Protein AF-A0A1L8ZCJ0-F1 (afdb_monomer_lite)

Radius of gyration: 17.54 Å; chains: 1; bounding box: 54×36×43 Å

Organism: Borrelia bissettiae (NCBI:txid64897)

pLDDT: mean 88.4, std 8.89, range [47.97, 98.12]

Secondary structure (DSSP, 8-state):
--SSSHHHHHHHHT--S---EEEEEEEETTEEEEE-----TT-EEEEE-GGG-EEEEEEEEEETTEEEEEESS--TT--TT-EEEE-SS--EEE-SGGGTT--B-TTS-B-SSS---SS--EEE---PPPPTT-

Structure (mmCIF, N/CA/C/O backbone):
data_AF-A0A1L8ZCJ0-F1
#
_entry.id   AF-A0A1L8ZCJ0-F1
#
loop_
_atom_site.group_PDB
_atom_site.id
_atom_site.type_symbol
_atom_site.label_atom_id
_atom_site.label_alt_id
_atom_site.label_comp_id
_atom_site.label_asym_id
_atom_site.label_entity_id
_atom_site.label_seq_id
_atom_site.pdbx_PDB_ins_code
_atom_site.Cartn_x
_atom_site.Cartn_y
_atom_site.Cartn_z
_atom_site.occupancy
_atom_site.B_iso_or_equiv
_atom_sit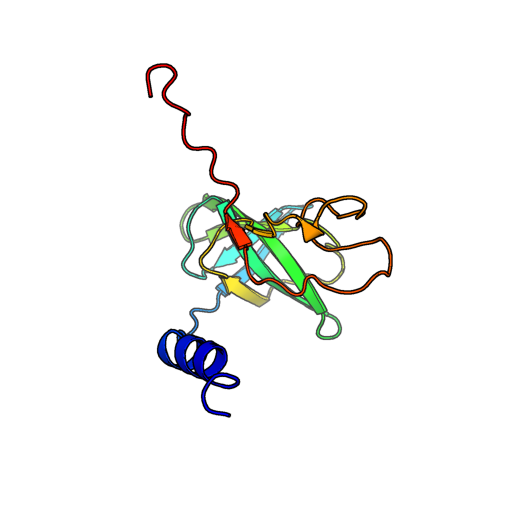e.auth_seq_id
_atom_site.auth_comp_id
_atom_site.auth_asym_id
_atom_site.auth_atom_id
_atom_site.pdbx_PDB_model_num
ATOM 1 N N . MET A 1 1 ? 37.384 5.053 -2.310 1.00 47.97 1 MET A N 1
ATOM 2 C CA . MET A 1 1 ? 36.704 4.330 -1.208 1.00 47.97 1 MET A CA 1
ATOM 3 C C . MET A 1 1 ? 35.590 5.165 -0.551 1.00 47.97 1 MET A C 1
ATOM 5 O O . MET A 1 1 ? 34.875 4.630 0.278 1.00 47.97 1 MET A O 1
ATOM 9 N N . SER A 1 2 ? 35.387 6.433 -0.946 1.00 55.84 2 SER A N 1
ATOM 10 C CA . SER A 1 2 ? 34.409 7.368 -0.358 1.00 55.84 2 SER A CA 1
ATOM 11 C C . SER A 1 2 ? 32.955 7.237 -0.855 1.00 55.84 2 SER A C 1
ATOM 13 O O . SER A 1 2 ? 32.060 7.699 -0.166 1.00 55.84 2 SER A O 1
ATOM 15 N N . ASN A 1 3 ? 32.687 6.573 -1.988 1.00 61.97 3 ASN A N 1
ATOM 16 C CA . ASN A 1 3 ? 31.367 6.627 -2.651 1.00 61.97 3 ASN A CA 1
ATOM 17 C C . ASN A 1 3 ? 30.353 5.533 -2.274 1.00 61.97 3 ASN A C 1
ATOM 19 O O . ASN A 1 3 ? 29.225 5.585 -2.753 1.00 61.97 3 ASN A O 1
ATOM 23 N N . PHE A 1 4 ? 30.706 4.517 -1.478 1.00 71.88 4 PHE A N 1
ATOM 24 C CA . PHE A 1 4 ? 29.767 3.407 -1.241 1.00 71.88 4 PHE A CA 1
ATOM 25 C C . PHE A 1 4 ? 28.579 3.817 -0.354 1.00 71.88 4 PHE A C 1
ATOM 27 O O . PHE A 1 4 ? 27.446 3.421 -0.614 1.00 71.88 4 PHE A O 1
ATOM 34 N N . PHE A 1 5 ? 28.829 4.627 0.678 1.00 81.38 5 PHE A N 1
ATOM 35 C CA . PHE A 1 5 ? 27.817 4.970 1.681 1.00 81.38 5 PHE A CA 1
ATOM 36 C C . PHE A 1 5 ? 27.021 6.241 1.374 1.00 81.38 5 PHE A C 1
ATOM 38 O O . PHE A 1 5 ? 26.002 6.460 2.019 1.00 81.38 5 PHE A O 1
ATOM 45 N N . GLU A 1 6 ? 27.423 7.059 0.394 1.00 81.62 6 GLU A N 1
ATOM 46 C CA . GLU A 1 6 ? 26.754 8.345 0.128 1.00 81.62 6 GLU A CA 1
ATOM 47 C C . GLU A 1 6 ? 25.260 8.187 -0.178 1.00 81.62 6 GLU A C 1
ATOM 49 O O . GLU A 1 6 ? 24.439 8.936 0.347 1.00 81.62 6 GLU A O 1
ATOM 54 N N . ASN A 1 7 ? 24.889 7.172 -0.963 1.00 70.00 7 ASN A N 1
ATOM 55 C CA . ASN A 1 7 ? 23.485 6.903 -1.280 1.00 70.00 7 ASN A CA 1
ATOM 56 C C . ASN A 1 7 ? 22.674 6.472 -0.049 1.00 70.00 7 ASN A C 1
ATOM 58 O O . ASN A 1 7 ? 21.491 6.789 0.036 1.00 70.00 7 ASN A O 1
ATOM 62 N N . TYR A 1 8 ? 23.295 5.764 0.898 1.00 80.75 8 TYR A N 1
ATOM 63 C CA . TYR A 1 8 ? 22.635 5.335 2.132 1.00 80.75 8 TYR A CA 1
ATOM 64 C C . TYR A 1 8 ? 22.491 6.495 3.119 1.00 80.75 8 TYR A C 1
ATOM 66 O O . TYR A 1 8 ? 21.440 6.634 3.730 1.00 80.75 8 TYR A O 1
ATOM 74 N N . LEU A 1 9 ? 23.514 7.348 3.244 1.00 85.12 9 LEU A N 1
ATOM 75 C CA . LEU A 1 9 ? 23.468 8.525 4.116 1.00 85.12 9 LEU A CA 1
ATOM 76 C C . LEU A 1 9 ? 22.375 9.504 3.676 1.00 85.12 9 LEU A C 1
ATOM 78 O O . LEU A 1 9 ? 21.589 9.927 4.513 1.00 85.12 9 LEU A O 1
ATOM 82 N N . ARG A 1 10 ? 22.238 9.756 2.365 1.00 80.88 10 ARG A N 1
ATOM 83 C CA . ARG A 1 10 ? 21.131 10.573 1.836 1.00 80.88 10 ARG A CA 1
ATOM 84 C C . ARG A 1 10 ? 19.756 9.999 2.183 1.00 80.88 10 ARG A C 1
ATOM 86 O O . ARG A 1 10 ? 18.884 10.735 2.613 1.00 80.88 10 ARG A O 1
ATOM 93 N N . GLN A 1 11 ? 19.573 8.683 2.057 1.00 80.62 11 GLN A N 1
ATOM 94 C CA . GLN A 1 11 ? 18.306 8.044 2.439 1.00 80.62 11 GLN A CA 1
ATOM 95 C C . GLN A 1 11 ? 18.005 8.159 3.937 1.00 80.62 11 GLN A C 1
ATOM 97 O O . GLN A 1 11 ? 16.839 8.217 4.312 1.00 80.62 11 GLN A O 1
ATOM 102 N N . VAL A 1 12 ? 19.033 8.158 4.792 1.00 86.88 12 VAL A N 1
ATOM 103 C CA . VAL A 1 12 ? 18.861 8.344 6.239 1.00 86.88 12 VAL A CA 1
ATOM 104 C C . VAL A 1 12 ? 18.491 9.789 6.569 1.00 86.88 12 VAL A C 1
ATOM 106 O O . VAL A 1 12 ? 17.644 9.992 7.432 1.00 86.88 12 VAL A O 1
ATOM 109 N N . ASP A 1 13 ? 19.079 10.774 5.888 1.00 85.25 13 ASP A N 1
ATOM 110 C CA . ASP A 1 13 ? 18.763 12.193 6.104 1.00 85.25 13 ASP A CA 1
ATOM 111 C C . ASP A 1 13 ? 17.325 12.542 5.676 1.00 85.25 13 ASP A C 1
ATOM 113 O O . ASP A 1 13 ? 16.660 13.335 6.342 1.00 85.25 13 ASP A O 1
ATOM 117 N N . ASP A 1 14 ? 16.825 11.901 4.615 1.00 80.88 14 ASP A N 1
ATOM 118 C CA . ASP A 1 14 ? 15.484 12.141 4.063 1.00 80.88 14 ASP A CA 1
ATOM 119 C C . ASP A 1 14 ? 14.381 11.267 4.703 1.00 80.88 14 ASP A C 1
ATOM 121 O O . ASP A 1 14 ? 13.224 11.308 4.275 1.00 80.88 14 ASP A O 1
ATOM 125 N N . ILE A 1 15 ? 14.699 10.448 5.716 1.00 83.62 15 ILE A N 1
ATOM 126 C CA . ILE A 1 15 ? 13.722 9.512 6.286 1.00 83.62 15 ILE A CA 1
ATOM 127 C C . ILE A 1 15 ? 12.695 10.214 7.182 1.00 83.62 15 ILE A C 1
ATOM 129 O O . ILE A 1 15 ? 13.018 10.986 8.089 1.00 83.62 15 ILE A O 1
ATOM 133 N N . GLU A 1 16 ? 11.423 9.869 7.000 1.00 75.81 16 GLU A N 1
ATOM 134 C CA . GLU A 1 16 ? 10.359 10.317 7.891 1.00 75.81 16 GLU A CA 1
ATOM 135 C C . GLU A 1 16 ? 10.415 9.521 9.210 1.00 75.81 16 GLU A C 1
ATOM 137 O O . GLU A 1 16 ? 10.180 8.312 9.254 1.00 75.81 16 GLU A O 1
ATOM 142 N N . THR A 1 17 ? 10.766 10.189 10.313 1.00 83.62 17 THR A N 1
ATOM 143 C CA . THR A 1 17 ? 10.960 9.540 11.630 1.00 83.62 17 THR A CA 1
ATOM 144 C C . THR A 1 17 ? 9.661 9.325 12.409 1.00 83.62 17 THR A C 1
ATOM 146 O O . THR A 1 17 ? 9.648 8.643 13.437 1.00 83.62 17 THR A O 1
ATOM 149 N N . VAL A 1 18 ? 8.554 9.879 11.915 1.00 80.94 18 VAL A N 1
ATOM 150 C CA . VAL A 1 18 ? 7.213 9.736 12.481 1.00 80.94 18 VAL A CA 1
ATOM 151 C C . VAL A 1 18 ? 6.309 9.171 11.398 1.00 80.94 18 VAL A C 1
ATOM 153 O O . VAL A 1 18 ? 6.229 9.726 10.313 1.00 80.94 18 VAL A O 1
ATOM 156 N N . SER A 1 19 ? 5.600 8.084 11.700 1.00 78.38 19 SER A N 1
ATOM 157 C CA . SER A 1 19 ? 4.598 7.526 10.790 1.00 78.38 19 SER A CA 1
ATOM 158 C C . SER A 1 19 ? 3.205 7.663 11.388 1.00 78.38 19 SER A C 1
ATOM 160 O O . SER A 1 19 ? 2.935 7.226 12.511 1.00 78.38 19 SER A O 1
ATOM 162 N N . PHE A 1 20 ? 2.297 8.264 10.624 1.00 85.06 20 PHE A N 1
ATOM 163 C CA . PHE A 1 20 ? 0.877 8.229 10.941 1.00 85.06 20 PHE A CA 1
ATOM 164 C C . PHE A 1 20 ? 0.319 6.882 10.492 1.00 85.06 20 PHE A C 1
ATOM 166 O O . PHE A 1 20 ? 0.427 6.509 9.326 1.00 85.06 20 PHE A O 1
ATOM 173 N N . VAL A 1 21 ? -0.263 6.140 11.433 1.00 95.62 21 VAL A N 1
ATOM 174 C CA . VAL A 1 21 ? -0.767 4.784 11.198 1.00 95.62 21 VAL A CA 1
ATOM 175 C C . VAL A 1 21 ? -2.272 4.772 11.395 1.00 95.62 21 VAL A C 1
ATOM 177 O O . VAL A 1 21 ? -2.778 5.137 12.458 1.00 95.62 21 VAL A O 1
ATOM 180 N N . GLY A 1 22 ? -2.986 4.340 10.364 1.00 97.31 22 GLY A N 1
ATOM 181 C CA . GLY A 1 22 ? -4.419 4.118 10.412 1.00 97.31 22 GLY A CA 1
ATOM 182 C C . GLY A 1 22 ? -4.787 2.746 10.950 1.00 97.31 22 GLY A C 1
ATOM 183 O O . GLY A 1 22 ? -3.937 1.901 11.244 1.00 97.31 22 GLY A O 1
ATOM 184 N N . ARG A 1 23 ? -6.092 2.503 11.049 1.00 97.94 23 ARG A N 1
ATOM 185 C CA . ARG A 1 23 ? -6.639 1.190 11.408 1.00 97.94 23 ARG A CA 1
ATOM 186 C C . ARG A 1 23 ? -7.840 0.840 10.556 1.00 97.94 23 ARG A C 1
ATOM 188 O O . ARG A 1 23 ? -8.693 1.693 10.325 1.00 97.94 23 ARG A O 1
ATOM 195 N N . VAL A 1 24 ? -7.929 -0.419 10.139 1.00 97.44 24 VAL A N 1
ATOM 196 C CA . VAL A 1 24 ? -9.092 -0.966 9.436 1.00 97.44 24 VAL A CA 1
ATOM 197 C C . VAL A 1 24 ? -10.318 -0.885 10.341 1.00 97.44 24 VAL A C 1
ATOM 199 O O . VAL A 1 24 ? -10.309 -1.416 11.447 1.00 97.44 24 VAL A O 1
ATOM 202 N N . GLN A 1 25 ? -11.382 -0.255 9.856 1.00 97.75 25 GLN A N 1
ATOM 203 C CA . GLN A 1 25 ? -12.647 -0.083 10.575 1.00 97.75 25 GLN A CA 1
ATOM 204 C C . GLN A 1 25 ? -13.754 -0.952 9.994 1.00 97.75 25 GLN A C 1
ATOM 206 O O . GLN A 1 25 ? -14.626 -1.420 10.726 1.00 97.75 25 GLN A O 1
ATOM 211 N N . LYS A 1 26 ? -13.734 -1.177 8.678 1.00 95.50 26 LYS A N 1
ATOM 212 C CA . LYS A 1 26 ? -14.754 -1.970 7.999 1.00 95.50 26 LYS A CA 1
ATOM 213 C C . LYS A 1 26 ? -14.191 -2.645 6.760 1.00 95.50 26 LYS A C 1
ATOM 215 O O . LYS A 1 26 ? -13.303 -2.117 6.102 1.00 95.50 26 LYS A O 1
ATOM 220 N N . ILE A 1 27 ? -14.750 -3.804 6.433 1.00 93.19 27 ILE A N 1
ATOM 221 C CA . ILE A 1 27 ? -14.427 -4.561 5.225 1.00 93.19 27 ILE A CA 1
ATOM 222 C C . ILE A 1 27 ? -15.750 -4.881 4.523 1.00 93.19 27 ILE A C 1
ATOM 224 O O . ILE A 1 27 ? -16.686 -5.377 5.153 1.00 93.19 27 ILE A O 1
ATOM 228 N N . LYS A 1 28 ? -15.851 -4.557 3.231 1.00 89.06 28 LYS A N 1
ATOM 229 C CA . LYS A 1 28 ? -17.005 -4.849 2.367 1.00 89.06 28 LYS A CA 1
ATOM 230 C C . LYS A 1 28 ? -16.500 -5.468 1.063 1.00 89.06 28 LYS A C 1
ATOM 232 O O . LYS A 1 28 ? -16.122 -4.753 0.140 1.00 89.06 28 LYS A O 1
ATOM 237 N N . GLY A 1 29 ? -16.492 -6.797 0.974 1.00 83.75 29 GLY A N 1
ATOM 238 C CA . GLY A 1 29 ? -15.908 -7.485 -0.181 1.00 83.75 29 GLY A CA 1
ATOM 239 C C . GLY A 1 29 ? -14.420 -7.148 -0.321 1.00 83.75 29 GLY A C 1
ATOM 240 O O . GLY A 1 29 ? -13.662 -7.389 0.612 1.00 83.75 29 GLY A O 1
ATOM 241 N N . LEU A 1 30 ? -14.033 -6.565 -1.462 1.00 82.00 30 LEU A N 1
ATOM 242 C CA . LEU A 1 30 ? -12.661 -6.121 -1.756 1.00 82.00 30 LEU A CA 1
ATOM 243 C C . LEU A 1 30 ? -12.391 -4.651 -1.382 1.00 82.00 30 LEU A C 1
ATOM 245 O O . LEU A 1 30 ? -11.369 -4.092 -1.772 1.00 82.00 30 LEU A O 1
ATOM 249 N N . LEU A 1 31 ? -13.308 -4.007 -0.660 1.00 91.81 31 LEU A N 1
ATOM 250 C CA . LEU A 1 31 ? -13.131 -2.644 -0.172 1.00 91.81 31 LEU A CA 1
ATOM 251 C C . LEU A 1 31 ? -12.829 -2.666 1.326 1.00 91.81 31 LEU A C 1
ATOM 253 O O . LEU A 1 31 ? -13.591 -3.240 2.113 1.00 91.81 31 LEU A O 1
ATOM 257 N N . VAL A 1 32 ? -11.749 -2.003 1.724 1.00 95.81 32 VAL A N 1
ATOM 258 C CA . VAL A 1 32 ? -11.383 -1.777 3.123 1.00 95.81 32 VAL A CA 1
ATOM 259 C C . VAL A 1 32 ? -11.592 -0.302 3.442 1.00 95.81 32 VAL A C 1
ATOM 261 O O . VAL A 1 32 ? -11.116 0.563 2.719 1.00 95.81 32 VAL A O 1
ATOM 264 N N . GLU A 1 33 ? -12.303 -0.001 4.522 1.00 97.44 33 GLU A N 1
ATOM 265 C CA . GLU A 1 33 ? -12.411 1.355 5.061 1.00 97.44 33 GLU A CA 1
ATOM 266 C C . GLU A 1 33 ? -11.540 1.441 6.320 1.00 97.44 33 GLU A C 1
ATOM 268 O O . GLU A 1 33 ? -11.693 0.624 7.237 1.00 97.44 33 GLU A O 1
ATOM 273 N N . SER A 1 34 ? -10.639 2.420 6.392 1.00 98.12 34 SER A N 1
ATOM 274 C CA . SER A 1 34 ? -9.780 2.665 7.556 1.00 98.12 34 SER A CA 1
ATOM 275 C C . SER A 1 34 ? -9.969 4.065 8.130 1.00 98.12 34 SER A C 1
ATOM 277 O O . SER A 1 34 ? -10.337 4.999 7.425 1.00 98.12 34 SER A O 1
ATOM 279 N N . LEU A 1 35 ? -9.730 4.227 9.432 1.00 97.94 35 LEU A N 1
ATOM 280 C CA . LEU A 1 35 ? -9.576 5.546 10.046 1.00 97.94 35 LEU A CA 1
ATOM 281 C C . LEU A 1 35 ? -8.101 5.938 9.959 1.00 97.94 35 LEU A C 1
ATOM 283 O O . LEU A 1 35 ? -7.264 5.285 10.587 1.00 97.94 35 LEU A O 1
ATOM 287 N N . GLY A 1 36 ? -7.798 6.970 9.169 1.00 95.06 36 GLY A N 1
ATOM 288 C CA . GLY A 1 36 ? -6.428 7.254 8.736 1.00 95.06 36 GLY A CA 1
ATOM 289 C C . GLY A 1 36 ? -5.812 6.097 7.923 1.00 95.06 36 GLY A C 1
ATOM 290 O O . GLY A 1 36 ? -6.505 5.120 7.620 1.00 95.06 36 GLY A O 1
ATOM 291 N N . PRO A 1 37 ? -4.506 6.143 7.614 1.00 95.50 37 PRO A N 1
ATOM 292 C CA . PRO A 1 37 ? -3.588 7.258 7.860 1.00 95.50 37 PRO A CA 1
ATOM 293 C C . PRO A 1 37 ? -3.888 8.456 6.945 1.00 95.50 37 PRO A C 1
ATOM 295 O O . PRO A 1 37 ? -4.783 8.393 6.103 1.00 95.50 37 PRO A O 1
ATOM 298 N N . GLN A 1 38 ? -3.164 9.563 7.126 1.00 91.94 38 GLN A N 1
ATOM 299 C CA . GLN A 1 38 ? -3.199 10.667 6.165 1.00 91.94 38 GLN A CA 1
ATOM 300 C C . GLN A 1 38 ? -2.578 10.198 4.841 1.00 91.94 38 GLN A C 1
ATOM 302 O O . GLN A 1 38 ? -1.482 9.648 4.845 1.00 91.94 38 GLN A O 1
ATOM 307 N N . CYS A 1 39 ? -3.307 10.379 3.743 1.00 93.94 39 CYS A N 1
ATOM 308 C CA . CYS A 1 39 ? -2.931 9.966 2.389 1.00 93.94 39 CYS A CA 1
ATOM 309 C C . CYS A 1 39 ? -3.779 10.734 1.360 1.00 93.94 39 CYS A C 1
ATOM 311 O O . CYS A 1 39 ? -4.769 11.378 1.726 1.00 93.94 39 CYS A O 1
ATOM 313 N N . ALA A 1 40 ? -3.394 10.669 0.089 1.00 93.88 40 ALA A N 1
ATOM 314 C CA . ALA A 1 40 ? -4.119 11.195 -1.062 1.00 93.88 40 ALA A CA 1
ATOM 315 C C . ALA A 1 40 ? -4.740 10.067 -1.905 1.00 93.88 40 ALA A C 1
ATOM 317 O O . ALA A 1 40 ? -4.396 8.897 -1.767 1.00 93.88 40 ALA A O 1
ATOM 318 N N . ILE A 1 41 ? -5.685 10.416 -2.785 1.00 94.81 41 ILE A N 1
ATOM 319 C CA . ILE A 1 41 ? -6.231 9.464 -3.768 1.00 94.81 41 ILE A CA 1
ATOM 320 C C . ILE A 1 41 ? -5.108 9.028 -4.711 1.00 94.81 41 ILE A C 1
ATOM 322 O O . ILE A 1 41 ? -4.388 9.882 -5.221 1.00 94.81 41 ILE A O 1
ATOM 326 N N . GLY A 1 42 ? -5.003 7.723 -4.961 1.00 92.62 42 GLY A N 1
ATOM 327 C CA . GLY A 1 42 ? -3.939 7.116 -5.764 1.00 92.62 42 GLY A CA 1
ATOM 328 C C . GLY A 1 42 ? -2.698 6.719 -4.961 1.00 92.62 42 GLY A C 1
ATOM 329 O O . GLY A 1 42 ? -1.882 5.950 -5.465 1.00 92.62 42 GLY A O 1
ATOM 330 N N . ASP A 1 43 ? -2.572 7.166 -3.705 1.00 94.00 43 ASP A N 1
ATOM 331 C CA . ASP A 1 43 ? -1.477 6.724 -2.844 1.00 94.00 43 ASP A CA 1
ATOM 332 C C . ASP A 1 43 ? -1.580 5.227 -2.557 1.00 94.00 43 ASP A C 1
ATOM 334 O O . ASP A 1 43 ? -2.664 4.653 -2.381 1.00 94.00 43 ASP A O 1
ATOM 338 N N . LEU A 1 44 ? -0.417 4.602 -2.417 1.00 93.94 44 LEU A N 1
ATOM 339 C CA . LEU A 1 44 ? -0.301 3.245 -1.930 1.00 93.94 44 LEU A CA 1
ATOM 340 C C . LEU A 1 44 ? -0.263 3.208 -0.404 1.00 93.94 44 LEU A C 1
ATOM 342 O O . LEU A 1 44 ? 0.398 3.998 0.271 1.00 93.94 44 LEU A O 1
ATOM 346 N N . CYS A 1 45 ? -0.932 2.205 0.144 1.00 95.25 45 CYS A N 1
ATOM 347 C CA . CYS A 1 45 ? -0.902 1.837 1.545 1.00 95.25 45 CYS A CA 1
ATOM 348 C C . CYS A 1 45 ? -0.486 0.372 1.711 1.00 95.25 45 CYS A C 1
ATOM 350 O O . CYS A 1 45 ? -0.692 -0.473 0.837 1.00 95.25 45 CYS A O 1
ATOM 352 N N . LEU A 1 46 ? 0.072 0.057 2.876 1.00 94.81 46 LEU A N 1
ATOM 353 C CA . LEU A 1 46 ? 0.289 -1.307 3.340 1.00 94.81 46 LEU A CA 1
ATOM 354 C C . LEU A 1 46 ? -0.692 -1.611 4.466 1.00 94.81 46 LEU A C 1
ATOM 356 O O . LEU A 1 46 ? -0.772 -0.868 5.443 1.00 94.81 46 LEU A O 1
ATOM 360 N N . ILE A 1 47 ? -1.417 -2.715 4.344 1.00 95.50 47 ILE A N 1
ATOM 361 C CA . ILE A 1 47 ? -2.342 -3.197 5.368 1.00 95.50 47 ILE A CA 1
ATOM 362 C C . ILE A 1 47 ? -1.725 -4.438 6.006 1.00 95.50 47 ILE A C 1
ATOM 364 O O . ILE A 1 47 ? -1.329 -5.367 5.296 1.00 95.50 47 ILE A O 1
ATOM 368 N N . ASP A 1 48 ? -1.630 -4.452 7.334 1.00 95.00 48 ASP A N 1
ATOM 369 C CA . ASP A 1 48 ? -1.237 -5.655 8.069 1.00 95.00 48 ASP A CA 1
ATOM 370 C C . ASP A 1 48 ? -2.266 -6.771 7.862 1.00 95.00 48 ASP A C 1
ATOM 372 O O . ASP A 1 48 ? -3.466 -6.529 7.744 1.00 95.00 48 ASP A O 1
ATOM 376 N N . GLN A 1 49 ? -1.789 -8.009 7.865 1.00 91.44 49 GLN A N 1
ATOM 377 C CA . GLN A 1 49 ? -2.604 -9.215 7.810 1.00 91.44 49 GLN A CA 1
ATOM 378 C C . GLN A 1 49 ? -2.185 -10.180 8.917 1.00 91.44 49 GLN A C 1
ATOM 380 O O . GLN A 1 49 ? -1.138 -10.027 9.551 1.00 91.44 49 GLN A O 1
ATOM 385 N N . ARG A 1 50 ? -2.971 -11.242 9.111 1.00 87.06 50 ARG A N 1
ATOM 386 C CA . ARG A 1 50 ? -2.546 -12.389 9.926 1.00 87.06 50 ARG A CA 1
ATOM 387 C C . ARG A 1 50 ? -1.186 -12.943 9.457 1.00 87.06 50 ARG A C 1
ATOM 389 O O . ARG A 1 50 ? -0.872 -12.935 8.266 1.00 87.06 50 ARG A O 1
ATOM 396 N N . ASN A 1 51 ? -0.424 -13.508 10.397 1.00 85.00 51 ASN A N 1
ATOM 397 C CA . ASN A 1 51 ? 0.904 -14.109 10.186 1.00 85.00 51 ASN A CA 1
ATOM 398 C C . ASN A 1 51 ? 1.990 -13.115 9.730 1.00 85.00 51 ASN A C 1
ATOM 400 O O . ASN A 1 51 ? 2.834 -13.474 8.910 1.00 85.00 51 ASN A O 1
ATOM 404 N N . ASP A 1 52 ? 1.939 -11.875 10.225 1.00 83.88 52 ASP A N 1
ATOM 405 C CA . ASP A 1 52 ? 2.927 -10.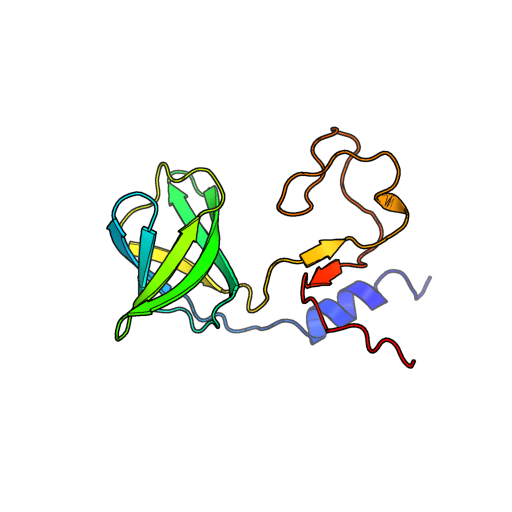812 9.965 1.00 83.88 52 ASP A CA 1
ATOM 406 C C . ASP A 1 52 ? 3.140 -10.478 8.477 1.00 83.88 52 ASP A C 1
ATOM 408 O O . ASP A 1 52 ? 4.152 -9.892 8.079 1.00 83.88 52 ASP A O 1
ATOM 412 N N . LYS A 1 53 ? 2.163 -10.827 7.635 1.00 90.00 53 LYS A N 1
ATOM 413 C CA . LYS A 1 53 ? 2.137 -10.445 6.224 1.00 90.00 53 LYS A CA 1
ATOM 414 C C . LYS A 1 53 ? 1.575 -9.040 6.071 1.00 90.00 53 LYS A C 1
ATOM 416 O O . LYS A 1 53 ? 0.807 -8.565 6.903 1.00 90.00 53 LYS A O 1
ATOM 421 N N . LYS A 1 54 ? 1.945 -8.390 4.971 1.00 91.88 54 LYS A N 1
ATOM 422 C CA . LYS A 1 54 ? 1.363 -7.118 4.550 1.00 91.88 54 LYS A CA 1
ATOM 423 C C . LYS A 1 54 ? 0.862 -7.237 3.128 1.00 91.88 54 LYS A C 1
ATOM 425 O O . LYS A 1 54 ? 1.473 -7.920 2.308 1.00 91.88 54 LYS A O 1
ATOM 430 N N . VAL A 1 55 ? -0.211 -6.520 2.845 1.00 91.81 55 VAL A N 1
ATOM 431 C CA . VAL A 1 55 ? -0.781 -6.412 1.510 1.00 91.81 55 VAL A CA 1
ATOM 432 C C . VAL A 1 55 ? -0.762 -4.964 1.053 1.00 91.81 55 VAL A C 1
ATOM 434 O O . VAL A 1 55 ? -1.010 -4.054 1.842 1.00 91.81 55 VAL A O 1
ATOM 437 N N . CYS A 1 56 ? -0.442 -4.753 -0.221 1.00 92.56 56 CYS A N 1
ATOM 438 C CA . CYS A 1 56 ? -0.485 -3.434 -0.834 1.00 92.56 56 CYS A CA 1
ATOM 439 C C . CYS A 1 56 ? -1.913 -3.105 -1.277 1.00 92.56 56 CYS A C 1
ATOM 441 O O . CYS A 1 56 ? -2.592 -3.949 -1.867 1.00 92.56 56 CYS A O 1
ATOM 443 N N . ALA A 1 57 ? -2.354 -1.886 -0.990 1.00 94.12 57 ALA A N 1
ATOM 444 C CA . ALA A 1 57 ? -3.655 -1.363 -1.365 1.00 94.12 57 ALA A CA 1
ATOM 445 C C . ALA A 1 57 ? -3.542 0.067 -1.883 1.00 94.12 57 ALA A C 1
ATOM 447 O O . ALA A 1 57 ? -2.646 0.795 -1.475 1.00 94.12 57 ALA A O 1
ATOM 448 N N . GLU A 1 58 ? -4.463 0.467 -2.746 1.00 95.00 58 GLU A N 1
ATOM 449 C CA . GLU A 1 58 ? -4.548 1.820 -3.292 1.00 95.00 58 GLU A CA 1
ATOM 450 C C . GLU A 1 58 ? -5.696 2.592 -2.642 1.00 95.00 58 GLU A C 1
ATOM 452 O O . GLU A 1 58 ? -6.776 2.037 -2.399 1.00 95.00 58 GLU A O 1
ATOM 457 N N . VAL A 1 59 ? -5.471 3.876 -2.368 1.00 96.38 59 VAL A N 1
ATOM 458 C CA . VAL A 1 59 ? -6.500 4.801 -1.887 1.00 96.38 59 VAL A CA 1
ATOM 459 C C . VAL A 1 59 ? -7.424 5.185 -3.039 1.00 96.38 59 VAL A C 1
ATOM 461 O O . VAL A 1 59 ? -7.058 5.947 -3.929 1.00 96.38 59 VAL A O 1
ATOM 464 N N . LEU A 1 60 ? -8.667 4.711 -2.985 1.00 96.38 60 LEU A N 1
ATOM 465 C CA . LEU A 1 60 ? -9.694 5.025 -3.982 1.00 96.38 60 LEU A CA 1
ATOM 466 C C . LEU A 1 60 ? -10.429 6.338 -3.695 1.00 96.38 60 LEU A C 1
ATOM 468 O O . LEU A 1 60 ? -11.046 6.919 -4.586 1.00 96.38 60 LEU A O 1
ATOM 472 N N . GLY A 1 61 ? -10.433 6.782 -2.438 1.00 96.94 61 GLY A N 1
ATOM 473 C CA . GLY A 1 61 ? -11.197 7.949 -2.020 1.00 96.94 61 GLY A CA 1
ATOM 474 C C . GLY A 1 61 ? -11.456 7.994 -0.524 1.00 96.94 61 GLY A C 1
ATOM 475 O O . GLY A 1 61 ? -10.906 7.217 0.257 1.00 96.94 61 GLY A O 1
ATOM 476 N N . PHE A 1 62 ? -12.350 8.897 -0.133 1.00 96.81 62 PHE A N 1
ATOM 477 C CA . PHE A 1 62 ? -12.697 9.142 1.262 1.00 96.81 62 PHE A CA 1
ATOM 478 C C . PHE A 1 62 ? -14.213 9.154 1.441 1.00 96.81 62 PHE A C 1
ATOM 480 O O . PHE A 1 62 ? -14.949 9.662 0.596 1.00 96.81 62 PHE A O 1
ATOM 487 N N . ASN A 1 63 ? -14.679 8.610 2.562 1.00 94.25 63 ASN A N 1
ATOM 488 C CA . ASN A 1 63 ? -16.082 8.614 2.956 1.00 94.25 63 ASN A CA 1
ATOM 489 C C . ASN A 1 63 ? -16.202 9.118 4.398 1.00 94.25 63 ASN A C 1
ATOM 491 O O . ASN A 1 63 ? -16.007 8.367 5.358 1.00 94.25 63 ASN A O 1
ATOM 495 N N . GLY A 1 64 ? -16.483 10.414 4.549 1.00 93.75 64 GLY A N 1
ATOM 496 C CA . GLY A 1 64 ? -16.434 11.083 5.846 1.00 93.75 64 GLY A CA 1
ATOM 497 C C . GLY A 1 64 ? -15.022 10.995 6.446 1.00 93.75 64 GLY A C 1
ATOM 498 O O . GLY A 1 64 ? -14.080 11.444 5.798 1.00 93.75 64 GLY A O 1
ATOM 499 N N . PRO A 1 65 ? -14.844 10.420 7.651 1.00 94.69 65 PRO A N 1
ATOM 500 C CA . PRO A 1 65 ? -13.526 10.285 8.273 1.00 94.69 65 PRO A CA 1
ATOM 501 C C . PRO A 1 65 ? -12.729 9.067 7.772 1.00 94.69 65 PRO A C 1
ATOM 503 O O . PRO A 1 65 ? -11.610 8.851 8.237 1.00 94.69 65 PRO A O 1
ATOM 506 N N . TYR A 1 66 ? -13.305 8.234 6.898 1.00 97.62 66 TYR A N 1
ATOM 507 C CA . TYR A 1 66 ? -12.701 6.968 6.492 1.00 97.62 66 TYR A CA 1
ATOM 508 C C . TYR A 1 66 ? -11.993 7.062 5.142 1.00 97.62 66 TYR A C 1
ATOM 510 O O . TYR A 1 66 ? -12.542 7.595 4.177 1.00 97.62 66 TYR A O 1
ATOM 518 N N . VAL A 1 67 ? -10.810 6.463 5.066 1.00 97.88 67 VAL A N 1
ATOM 519 C CA . VAL A 1 67 ? -10.075 6.204 3.827 1.00 97.88 67 VAL A CA 1
ATOM 520 C C . VAL A 1 67 ? -10.616 4.918 3.214 1.00 97.88 67 VAL A C 1
ATOM 522 O O . VAL A 1 67 ? -10.724 3.906 3.903 1.00 97.88 67 VAL A O 1
ATOM 525 N N . SER A 1 68 ? -10.981 4.956 1.935 1.00 97.56 68 SER A N 1
ATOM 526 C CA . SER A 1 68 ? -11.433 3.789 1.172 1.00 97.56 68 SER A CA 1
ATOM 527 C C . SER A 1 68 ? -10.270 3.215 0.369 1.00 97.56 68 SER A C 1
ATOM 529 O O . SER A 1 68 ? -9.680 3.913 -0.451 1.00 97.56 68 SER A O 1
ATOM 531 N N . LEU A 1 69 ? -9.955 1.945 0.606 1.00 96.56 69 LEU A N 1
ATOM 532 C CA . LEU A 1 69 ? -8.777 1.247 0.100 1.00 96.56 69 LEU A CA 1
ATOM 533 C C . LEU A 1 69 ? -9.181 -0.004 -0.681 1.00 96.56 69 LEU A C 1
ATOM 535 O O . LEU A 1 69 ? -10.083 -0.737 -0.263 1.00 96.56 69 LEU A O 1
ATOM 539 N N . MET A 1 70 ? -8.460 -0.295 -1.760 1.00 94.19 70 MET A N 1
ATOM 540 C CA . MET A 1 70 ? -8.583 -1.548 -2.507 1.00 94.19 70 MET A CA 1
ATOM 541 C C . MET A 1 70 ? -7.240 -2.263 -2.564 1.00 94.19 70 MET A C 1
ATOM 543 O O . MET A 1 70 ? -6.266 -1.720 -3.072 1.00 94.19 70 MET A O 1
ATOM 547 N N . ALA A 1 71 ? -7.179 -3.483 -2.028 1.00 89.94 71 ALA A N 1
ATOM 548 C CA . ALA A 1 71 ? -5.959 -4.282 -2.069 1.00 89.94 71 ALA A CA 1
ATOM 549 C C . ALA A 1 71 ? -5.715 -4.861 -3.471 1.00 89.94 71 ALA A C 1
ATOM 551 O O . ALA A 1 71 ? -6.648 -5.365 -4.098 1.00 89.94 71 ALA A O 1
ATOM 552 N N . TYR A 1 72 ? -4.461 -4.834 -3.930 1.00 84.50 72 TYR A N 1
ATOM 553 C CA . TYR A 1 72 ? -4.064 -5.387 -5.231 1.00 84.50 72 TYR A CA 1
ATOM 554 C C . TYR A 1 72 ? -4.067 -6.917 -5.249 1.00 84.50 72 TYR A C 1
ATOM 556 O O . TYR A 1 72 ? -4.395 -7.530 -6.261 1.00 84.50 72 TYR A O 1
ATOM 564 N N . GLU A 1 73 ? -3.715 -7.547 -4.128 1.00 78.62 73 GLU A N 1
ATOM 565 C CA . GLU A 1 73 ? -3.591 -9.000 -4.011 1.00 78.62 73 GLU A CA 1
ATOM 566 C C . GLU A 1 73 ? -4.125 -9.485 -2.660 1.00 78.62 73 GLU A C 1
ATOM 568 O O . GLU A 1 73 ? -4.340 -8.700 -1.749 1.00 78.62 73 GLU A O 1
ATOM 573 N N . GLY A 1 74 ? -4.334 -10.795 -2.506 1.00 73.69 74 GLY A N 1
ATOM 574 C CA . GLY A 1 74 ? -4.310 -11.450 -1.195 1.00 73.69 74 GLY A CA 1
ATOM 575 C C . GLY A 1 74 ? -5.200 -10.867 -0.089 1.00 73.69 74 GLY A C 1
ATOM 576 O O . GLY A 1 74 ? -4.713 -10.695 1.014 1.00 73.69 74 GLY A O 1
ATOM 577 N N . PHE A 1 75 ? -6.498 -10.639 -0.311 1.00 78.25 75 PHE A N 1
ATOM 578 C CA . PHE A 1 75 ? -7.434 -10.118 0.714 1.00 78.25 75 PHE A CA 1
ATOM 579 C C . PHE A 1 75 ? -7.581 -10.977 1.989 1.00 78.25 75 PHE A C 1
ATOM 581 O O . PHE A 1 75 ? -8.103 -10.523 3.009 1.00 78.25 75 PHE A O 1
ATOM 588 N N . SER A 1 76 ? -7.171 -12.245 1.927 1.00 81.94 76 SER A N 1
ATOM 589 C CA . SER A 1 76 ? -7.341 -13.205 3.015 1.00 81.94 76 SER A CA 1
ATOM 590 C C . SER A 1 76 ? -6.508 -12.820 4.236 1.00 81.94 76 SER A C 1
ATOM 592 O O . SER A 1 76 ? -5.283 -12.785 4.175 1.00 81.94 76 SER A O 1
ATOM 594 N N . GLY A 1 77 ? -7.177 -12.637 5.374 1.00 86.69 77 GL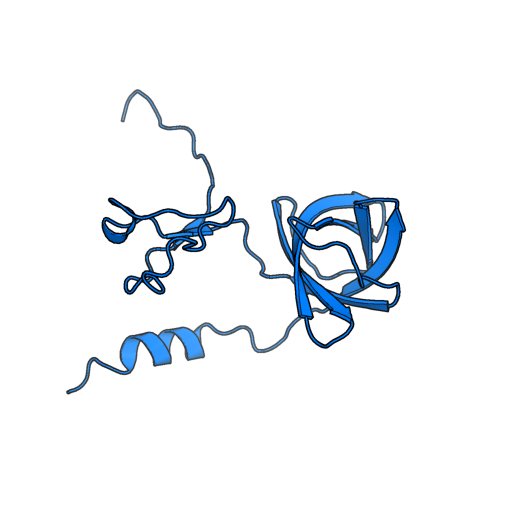Y A N 1
ATOM 595 C CA . GLY A 1 77 ? -6.523 -12.362 6.654 1.00 86.69 77 GLY A CA 1
ATOM 596 C C . GLY A 1 77 ? -6.400 -10.883 7.010 1.00 86.69 77 GLY A C 1
ATOM 597 O O . GLY A 1 77 ? -5.735 -10.595 8.001 1.00 86.69 77 GLY A O 1
ATOM 598 N N . ILE A 1 78 ? -7.036 -9.981 6.249 1.00 92.44 78 ILE A N 1
ATOM 599 C CA . ILE A 1 78 ? -7.303 -8.605 6.691 1.00 92.44 78 ILE A CA 1
ATOM 600 C C . ILE A 1 78 ? -8.491 -8.621 7.658 1.00 92.44 78 ILE A C 1
ATOM 602 O O . ILE A 1 78 ? -9.534 -9.211 7.368 1.00 92.44 78 ILE A O 1
ATOM 606 N N . GLU A 1 79 ? -8.348 -7.944 8.791 1.00 93.56 79 GLU A N 1
ATOM 607 C CA . GLU A 1 79 ? -9.336 -7.885 9.864 1.00 93.56 79 GLU A CA 1
ATOM 608 C C . GLU A 1 79 ? -9.531 -6.457 10.376 1.00 93.56 79 GLU A C 1
ATOM 610 O O . GLU A 1 79 ? -8.646 -5.603 10.289 1.00 93.56 79 GLU A O 1
ATOM 615 N N . VAL A 1 80 ? -10.699 -6.204 10.971 1.00 95.44 80 VAL A N 1
ATOM 616 C CA . VAL A 1 80 ? -10.948 -4.954 11.698 1.00 95.44 80 VAL A CA 1
ATOM 617 C C . VAL A 1 80 ? -9.903 -4.789 12.803 1.00 95.44 80 VAL A C 1
ATOM 619 O O . VAL A 1 80 ? -9.622 -5.711 13.564 1.00 95.44 80 VAL A O 1
ATOM 622 N N . GLY A 1 81 ? -9.320 -3.596 12.880 1.00 96.12 81 GLY A N 1
ATOM 623 C CA . GLY A 1 81 ? -8.258 -3.242 13.811 1.00 96.12 81 GLY A CA 1
ATOM 624 C C . GLY A 1 81 ? -6.837 -3.443 13.280 1.00 96.12 81 GLY A C 1
ATOM 625 O O . GLY A 1 81 ? -5.915 -2.936 13.928 1.00 96.12 81 GLY A O 1
ATOM 626 N N . ASN A 1 82 ? -6.639 -4.112 12.132 1.00 96.31 82 ASN A N 1
ATOM 627 C CA . ASN A 1 82 ? -5.326 -4.181 11.477 1.00 96.31 82 ASN A CA 1
ATOM 628 C C . ASN A 1 82 ? -4.810 -2.780 11.149 1.00 96.31 82 ASN A C 1
ATOM 630 O O . ASN A 1 82 ? -5.588 -1.869 10.857 1.00 96.31 82 ASN A O 1
ATOM 634 N N . LYS A 1 83 ? -3.492 -2.601 11.235 1.00 97.44 83 LYS A N 1
ATOM 635 C CA . LYS A 1 83 ? -2.861 -1.314 10.961 1.00 97.44 83 LYS A CA 1
ATOM 636 C C . LYS A 1 83 ? -2.798 -1.068 9.461 1.00 97.44 83 LYS A C 1
ATOM 638 O O . LYS A 1 83 ? -2.632 -1.998 8.673 1.00 97.44 83 LYS A O 1
ATOM 643 N N . VAL A 1 84 ? -2.918 0.202 9.101 1.00 97.44 84 VAL A N 1
ATOM 644 C CA . VAL A 1 84 ? -2.778 0.691 7.732 1.00 97.44 84 VAL A CA 1
ATOM 645 C C . VAL A 1 84 ? -1.685 1.748 7.719 1.00 97.44 84 VAL A C 1
ATOM 647 O O . VAL A 1 84 ? -1.739 2.709 8.484 1.00 97.44 84 VAL A O 1
ATOM 650 N N . TYR A 1 85 ? -0.696 1.569 6.859 1.00 95.81 85 TYR A N 1
ATOM 651 C CA . TYR A 1 85 ? 0.461 2.443 6.723 1.00 95.81 85 TYR A CA 1
ATOM 652 C C . TYR A 1 85 ? 0.412 3.125 5.363 1.00 95.81 85 TYR A C 1
ATOM 654 O O . TYR A 1 85 ? 0.264 2.432 4.360 1.00 95.81 85 TYR A O 1
ATOM 662 N N . SER A 1 86 ? 0.551 4.449 5.323 1.00 93.88 86 SER A N 1
ATOM 663 C CA . SER A 1 86 ? 0.701 5.174 4.059 1.00 93.88 86 SER A CA 1
ATOM 664 C C . SER A 1 86 ? 2.133 5.024 3.562 1.00 93.88 86 SER A C 1
ATOM 666 O O . SER A 1 86 ? 3.066 5.052 4.366 1.00 93.88 86 SER A O 1
ATOM 668 N N . LEU A 1 87 ? 2.308 4.873 2.251 1.00 90.75 87 LEU A N 1
ATOM 669 C CA . LEU A 1 87 ? 3.611 5.025 1.606 1.00 90.75 87 LEU A CA 1
ATOM 670 C C . LEU A 1 87 ? 3.853 6.465 1.127 1.00 90.75 87 LEU A C 1
ATOM 672 O O . LEU A 1 87 ? 4.957 6.750 0.673 1.00 90.75 87 LEU A O 1
ATOM 676 N N . ASN A 1 88 ? 2.851 7.351 1.252 1.00 87.69 88 ASN A N 1
ATOM 677 C CA . ASN A 1 88 ? 2.882 8.762 0.838 1.00 87.69 88 ASN A CA 1
ATOM 678 C C . ASN A 1 88 ? 3.341 8.962 -0.616 1.00 87.69 88 ASN A C 1
ATOM 680 O O . ASN A 1 88 ? 4.013 9.940 -0.939 1.00 87.69 88 ASN A O 1
ATOM 684 N N . LYS A 1 89 ? 3.018 7.991 -1.472 1.00 88.94 89 LYS A N 1
ATOM 685 C CA . LYS A 1 89 ? 3.335 7.978 -2.897 1.00 88.94 89 LYS A CA 1
ATOM 686 C C . LYS A 1 89 ? 2.414 7.017 -3.631 1.00 88.94 89 LYS A C 1
ATOM 688 O O . LYS A 1 89 ? 1.985 6.013 -3.044 1.00 88.94 89 LYS A O 1
ATOM 693 N N . GLY A 1 90 ? 2.153 7.293 -4.903 1.00 90.12 90 GLY A N 1
ATOM 694 C CA . GLY A 1 90 ? 1.460 6.375 -5.792 1.00 90.12 90 GLY A CA 1
ATOM 695 C C . GLY A 1 90 ? 2.324 5.197 -6.235 1.00 90.12 90 GLY A C 1
ATOM 696 O O . GLY A 1 90 ? 3.399 4.911 -5.697 1.00 90.12 90 GLY A O 1
ATOM 697 N N . LEU A 1 91 ? 1.824 4.468 -7.231 1.00 89.56 91 LEU A N 1
ATOM 698 C CA . LEU A 1 91 ? 2.531 3.329 -7.802 1.00 89.56 91 LEU A CA 1
ATOM 699 C C . LEU A 1 91 ? 3.773 3.786 -8.572 1.00 89.56 91 LEU A C 1
ATOM 701 O O . LEU A 1 91 ? 3.681 4.555 -9.528 1.00 89.56 91 LEU A O 1
ATOM 705 N N . GLU A 1 92 ? 4.927 3.244 -8.192 1.00 88.88 92 GLU A N 1
ATOM 706 C CA . GLU A 1 92 ? 6.200 3.485 -8.863 1.00 88.88 92 GLU A CA 1
ATOM 707 C C . GLU A 1 92 ? 6.699 2.226 -9.569 1.00 88.88 92 GLU A C 1
ATOM 709 O O . GLU A 1 92 ? 6.627 1.122 -9.029 1.00 88.88 92 GLU A O 1
ATOM 714 N N . ILE A 1 93 ? 7.281 2.400 -10.755 1.00 89.44 93 ILE A N 1
ATOM 715 C CA . ILE A 1 93 ? 7.968 1.333 -11.490 1.00 89.44 93 ILE A CA 1
ATOM 716 C C . ILE A 1 93 ? 9.414 1.752 -11.741 1.00 89.44 93 ILE A C 1
ATOM 718 O O . ILE A 1 93 ? 9.713 2.926 -11.962 1.00 89.44 93 ILE A O 1
ATOM 722 N N . ASN A 1 94 ? 10.323 0.779 -11.716 1.00 88.56 94 ASN A N 1
ATOM 723 C CA . ASN A 1 94 ? 11.707 0.984 -12.117 1.00 88.56 94 ASN A CA 1
ATOM 724 C C . ASN A 1 94 ? 11.786 1.245 -13.625 1.00 88.56 94 ASN A C 1
ATOM 726 O O . ASN A 1 94 ? 11.687 0.309 -14.410 1.00 88.56 94 ASN A O 1
ATOM 730 N N . LEU A 1 95 ? 11.959 2.499 -14.040 1.00 87.75 95 LEU A N 1
ATOM 731 C CA . LEU A 1 95 ? 12.089 2.865 -15.450 1.00 87.75 95 LEU A CA 1
ATOM 732 C C . LEU A 1 95 ? 13.568 2.968 -15.830 1.00 87.75 95 LEU A C 1
ATOM 734 O O . LEU A 1 95 ? 14.137 4.058 -15.889 1.00 87.75 95 LEU A O 1
ATOM 738 N N . SER A 1 96 ? 14.184 1.815 -16.085 1.00 89.12 96 SER A N 1
ATOM 739 C CA . SER A 1 96 ? 15.565 1.698 -16.559 1.00 89.12 96 SER A CA 1
ATOM 740 C C . SER A 1 96 ? 15.707 0.622 -17.637 1.00 89.12 96 SER A C 1
ATOM 742 O O . SER A 1 96 ? 14.818 -0.214 -17.827 1.00 89.12 96 SER A O 1
ATOM 744 N N . ASP A 1 97 ? 16.858 0.605 -18.312 1.00 91.50 97 ASP A N 1
ATOM 745 C CA . ASP A 1 97 ? 17.192 -0.417 -19.314 1.00 91.50 97 ASP A CA 1
ATOM 746 C C . ASP A 1 97 ? 17.215 -1.840 -18.726 1.00 91.50 97 ASP A C 1
ATOM 748 O O . ASP A 1 97 ? 17.102 -2.816 -19.466 1.00 91.50 97 ASP A O 1
ATOM 752 N N . GLU A 1 98 ? 17.289 -1.983 -17.395 1.00 91.00 98 GLU A N 1
ATOM 753 C CA . GLU A 1 98 ? 17.202 -3.282 -16.721 1.00 91.00 98 GLU A CA 1
ATOM 754 C C . GLU A 1 98 ? 15.851 -3.977 -16.903 1.00 91.00 98 GLU A C 1
ATOM 756 O O . GLU A 1 98 ? 15.768 -5.185 -16.682 1.00 91.00 98 GLU A O 1
ATOM 761 N N . LEU A 1 99 ? 14.799 -3.256 -17.309 1.00 91.75 99 LEU A N 1
ATOM 762 C CA . LEU A 1 99 ? 13.508 -3.858 -17.646 1.00 91.75 99 LEU A CA 1
ATOM 763 C C . LEU A 1 99 ? 13.567 -4.722 -18.914 1.00 91.75 99 LEU A C 1
ATOM 765 O O . LEU A 1 99 ? 12.741 -5.623 -19.083 1.00 91.75 99 LEU A O 1
ATOM 769 N N . LEU A 1 100 ? 14.514 -4.467 -19.823 1.00 93.19 100 LEU A N 1
ATOM 770 C CA . LEU A 1 100 ? 14.576 -5.153 -21.111 1.00 93.19 100 LEU A CA 1
ATOM 771 C C . LEU A 1 100 ? 14.818 -6.659 -20.920 1.00 93.19 100 LEU A C 1
ATOM 773 O O . LEU A 1 100 ? 15.823 -7.096 -20.362 1.00 93.19 100 LEU A O 1
ATOM 777 N N . GLY A 1 101 ? 13.878 -7.477 -21.402 1.00 94.00 101 GLY A N 1
ATOM 778 C CA . GLY A 1 101 ? 13.949 -8.940 -21.293 1.00 94.00 101 GLY A CA 1
ATOM 779 C C . GLY A 1 101 ? 13.595 -9.505 -19.909 1.00 94.00 101 GLY A C 1
ATOM 780 O O . GLY A 1 101 ? 13.848 -10.691 -19.645 1.00 94.00 101 GLY A O 1
ATOM 781 N N . ARG A 1 102 ? 13.023 -8.679 -19.027 1.00 94.94 102 ARG A N 1
ATOM 782 C CA . ARG A 1 102 ? 12.444 -9.099 -17.745 1.00 94.94 102 ARG A CA 1
ATOM 783 C C . ARG A 1 102 ? 10.948 -9.367 -17.875 1.00 94.94 102 ARG A C 1
ATOM 785 O O . ARG A 1 102 ? 10.292 -8.855 -18.779 1.00 94.94 102 ARG A O 1
ATOM 792 N N . VAL A 1 103 ? 10.411 -10.152 -16.945 1.00 95.56 103 VAL A N 1
ATOM 793 C CA . VAL A 1 103 ? 8.960 -10.273 -16.729 1.00 95.56 103 VAL A CA 1
ATOM 794 C C . VAL A 1 103 ? 8.636 -9.680 -15.363 1.00 95.56 103 VAL A C 1
ATOM 796 O O . VAL A 1 103 ? 9.223 -10.092 -14.359 1.00 95.56 103 VAL A O 1
ATOM 799 N N . ILE A 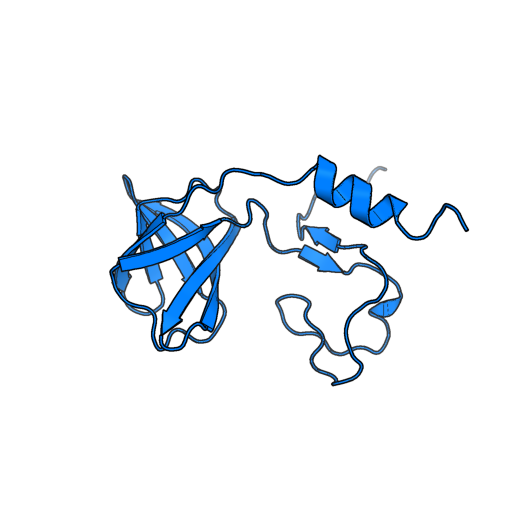1 104 ? 7.720 -8.712 -15.334 1.00 93.62 104 ILE A N 1
ATOM 800 C CA . ILE A 1 104 ? 7.280 -8.009 -14.123 1.00 93.62 104 ILE A CA 1
ATOM 801 C C . ILE A 1 104 ? 5.767 -8.146 -13.928 1.00 93.62 104 ILE A C 1
ATOM 803 O O . ILE A 1 104 ? 5.039 -8.380 -14.895 1.00 93.62 104 ILE A O 1
ATOM 807 N N . ASP A 1 105 ? 5.304 -8.003 -12.688 1.00 90.88 105 ASP A N 1
ATOM 808 C CA . ASP A 1 105 ? 3.881 -7.882 -12.361 1.00 90.88 105 ASP A CA 1
ATOM 809 C C . ASP A 1 105 ? 3.356 -6.442 -12.547 1.00 90.88 105 ASP A C 1
ATOM 811 O O . ASP A 1 105 ? 4.090 -5.524 -12.923 1.00 90.88 105 ASP A O 1
ATOM 815 N N . SER A 1 106 ? 2.063 -6.232 -12.277 1.00 86.50 106 SER A N 1
ATOM 816 C CA . SER A 1 106 ? 1.416 -4.916 -12.384 1.00 86.50 106 SER A CA 1
ATOM 817 C C . SER A 1 106 ? 1.908 -3.893 -11.358 1.00 86.50 106 SER A C 1
ATOM 819 O O . SER A 1 106 ? 1.619 -2.712 -11.511 1.00 86.50 106 SER A O 1
ATOM 821 N N . LEU A 1 107 ? 2.630 -4.327 -10.322 1.00 86.94 107 LEU A N 1
ATOM 822 C CA . LEU A 1 107 ? 3.247 -3.467 -9.312 1.00 86.94 107 LEU A CA 1
ATOM 823 C C . LEU A 1 107 ? 4.726 -3.185 -9.620 1.00 86.94 107 LEU A C 1
ATOM 825 O O . LEU A 1 107 ? 5.434 -2.618 -8.789 1.00 86.94 107 LEU A O 1
ATOM 829 N N . GLY A 1 108 ? 5.212 -3.606 -10.792 1.00 88.88 108 GLY A N 1
ATOM 830 C CA . GLY A 1 108 ? 6.592 -3.416 -11.222 1.00 88.88 108 GLY A CA 1
ATOM 831 C C . GLY A 1 108 ? 7.592 -4.387 -10.592 1.00 88.88 108 GLY A C 1
ATOM 832 O O . GLY A 1 108 ? 8.799 -4.184 -10.736 1.00 88.88 108 GLY A O 1
ATOM 833 N N . ARG A 1 109 ? 7.142 -5.439 -9.895 1.00 90.00 109 ARG A N 1
ATOM 834 C CA . ARG A 1 109 ? 8.031 -6.405 -9.232 1.00 90.00 109 ARG A CA 1
ATOM 835 C C . ARG A 1 109 ? 8.445 -7.502 -10.212 1.00 90.00 109 ARG A C 1
ATOM 837 O O . ARG A 1 109 ? 7.604 -7.999 -10.958 1.00 90.00 109 ARG A O 1
ATOM 844 N N . PRO A 1 110 ? 9.716 -7.933 -10.216 1.00 93.31 110 PRO A N 1
ATOM 845 C CA . PRO A 1 110 ? 10.162 -9.009 -11.091 1.00 93.31 110 PRO A CA 1
ATOM 846 C C . PRO A 1 110 ? 9.578 -10.366 -10.676 1.00 93.31 110 PRO A C 1
ATOM 848 O O . PRO A 1 110 ? 9.705 -10.775 -9.524 1.00 93.31 110 PRO A O 1
ATOM 851 N N . ILE A 1 111 ? 9.008 -11.092 -11.641 1.00 94.69 111 ILE A N 1
ATOM 852 C CA . ILE A 1 111 ? 8.399 -12.426 -11.453 1.00 94.69 111 ILE A CA 1
ATOM 853 C C . ILE A 1 111 ? 9.098 -13.530 -12.266 1.00 94.69 111 ILE A C 1
ATOM 855 O O . ILE A 1 111 ? 8.604 -14.647 -12.383 1.00 94.69 111 ILE A O 1
ATOM 859 N N . ASP A 1 112 ? 10.269 -13.231 -12.827 1.00 96.25 112 ASP A N 1
ATOM 860 C CA . ASP A 1 112 ? 11.061 -14.136 -13.670 1.00 96.25 112 ASP A CA 1
ATOM 861 C C . ASP A 1 112 ? 12.201 -14.867 -12.937 1.00 96.25 112 ASP A C 1
ATOM 863 O O . ASP A 1 112 ? 13.026 -15.517 -13.578 1.00 96.25 112 ASP A O 1
ATOM 867 N N . ASN A 1 113 ? 12.269 -14.764 -11.604 1.00 94.38 113 ASN A N 1
ATOM 868 C CA . ASN A 1 113 ? 13.318 -15.346 -10.753 1.00 94.38 113 ASN A CA 1
ATOM 869 C C . ASN A 1 113 ? 14.758 -14.875 -11.059 1.00 94.38 113 ASN A C 1
ATOM 871 O O . ASN A 1 113 ? 15.712 -15.499 -10.597 1.00 94.38 113 ASN A O 1
ATOM 875 N N . LYS A 1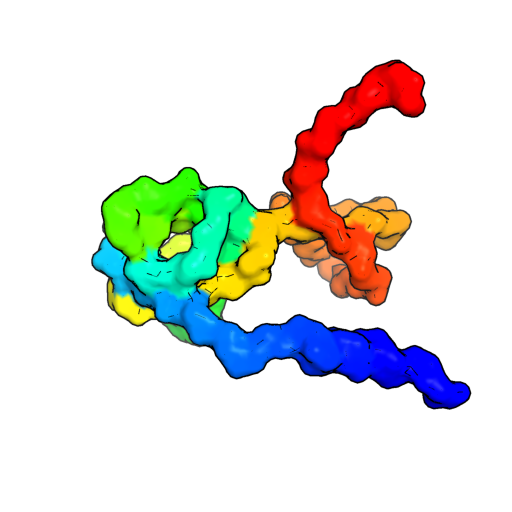 114 ? 14.951 -13.767 -11.790 1.00 93.31 114 LYS A N 1
ATOM 876 C CA . LYS A 1 114 ? 16.289 -13.215 -12.099 1.00 93.31 114 LYS A CA 1
ATOM 877 C C . LYS A 1 114 ? 16.813 -12.209 -11.057 1.00 93.31 114 LYS A C 1
ATOM 879 O O . LYS A 1 114 ? 17.855 -11.601 -11.274 1.00 93.31 114 LYS A O 1
ATOM 884 N N . GLY A 1 115 ? 16.112 -12.039 -9.933 1.00 90.62 115 GLY A N 1
ATOM 885 C CA . GLY A 1 115 ? 16.477 -11.112 -8.851 1.00 90.62 115 GLY A CA 1
ATOM 886 C C . GLY A 1 115 ? 15.935 -9.686 -9.025 1.00 90.62 115 GLY A C 1
ATOM 887 O O . GLY A 1 115 ? 15.233 -9.383 -9.990 1.00 90.62 115 GLY A O 1
ATOM 888 N N . SER A 1 116 ? 16.228 -8.813 -8.060 1.00 89.38 116 SER A N 1
ATOM 889 C CA . SER A 1 116 ? 15.789 -7.408 -8.057 1.00 89.38 116 SER A CA 1
ATOM 890 C C . SER A 1 116 ? 16.590 -6.537 -9.027 1.00 89.38 116 SER A C 1
ATOM 892 O O . SER A 1 116 ? 17.690 -6.904 -9.435 1.00 89.38 116 SER A O 1
ATOM 894 N N . PHE A 1 117 ? 16.045 -5.370 -9.370 1.00 87.62 117 PHE A N 1
ATOM 895 C CA . PHE A 1 117 ? 16.769 -4.340 -10.117 1.00 87.62 117 PHE A CA 1
ATOM 896 C C . PHE A 1 117 ? 17.895 -3.731 -9.272 1.00 87.62 117 PHE A C 1
ATOM 898 O O . PHE A 1 117 ? 17.737 -3.568 -8.059 1.00 87.62 117 PHE A O 1
ATOM 905 N N . LEU A 1 118 ? 19.020 -3.404 -9.905 1.00 80.75 118 LEU A N 1
ATOM 906 C CA . LEU A 1 118 ? 20.192 -2.811 -9.255 1.00 80.75 118 LEU A CA 1
ATOM 907 C C . LEU A 1 118 ? 20.105 -1.282 -9.227 1.00 80.75 118 LEU A C 1
ATOM 909 O O . LEU A 1 118 ? 20.469 -0.656 -8.231 1.00 80.75 118 LEU A O 1
ATOM 913 N N . ASN A 1 119 ? 19.611 -0.676 -10.305 1.00 74.75 119 ASN A N 1
ATOM 914 C CA . ASN A 1 119 ? 19.392 0.762 -10.386 1.00 74.75 119 ASN A CA 1
ATOM 915 C C . ASN A 1 119 ? 18.138 1.180 -9.615 1.00 74.75 119 ASN A C 1
ATOM 917 O O . ASN A 1 119 ? 17.089 0.553 -9.728 1.00 74.75 119 ASN A O 1
ATOM 921 N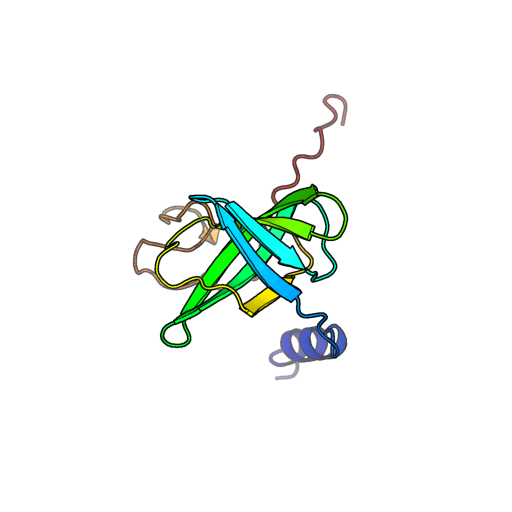 N . ASN A 1 120 ? 18.215 2.292 -8.883 1.00 68.75 120 ASN A N 1
ATOM 922 C CA . ASN A 1 120 ? 17.084 2.848 -8.135 1.00 68.75 120 ASN A CA 1
ATOM 923 C C . ASN A 1 120 ? 16.369 3.958 -8.927 1.00 68.75 120 ASN A C 1
ATOM 925 O O . ASN A 1 120 ? 16.189 5.069 -8.437 1.00 68.75 120 ASN A O 1
ATOM 929 N N . SER A 1 121 ? 16.009 3.676 -10.181 1.00 82.25 121 SER A N 1
ATOM 930 C CA . SER A 1 121 ? 15.338 4.626 -11.084 1.00 82.25 121 SER A CA 1
ATOM 931 C C . SER A 1 121 ? 13.816 4.461 -11.051 1.00 82.25 121 SER A C 1
ATOM 933 O O . SER A 1 121 ? 13.170 4.338 -12.092 1.00 82.25 121 SER A O 1
ATOM 935 N N . TYR A 1 122 ? 13.242 4.412 -9.849 1.00 85.00 122 TYR A N 1
ATOM 936 C CA . TYR A 1 122 ? 11.794 4.344 -9.681 1.00 85.00 122 TYR A CA 1
ATOM 937 C C . TYR A 1 122 ? 11.164 5.683 -10.044 1.00 85.00 122 TYR A C 1
ATOM 939 O O . TYR A 1 122 ? 11.636 6.742 -9.631 1.00 85.00 122 TYR A O 1
ATOM 947 N N . LYS A 1 123 ? 10.114 5.622 -10.857 1.00 86.69 123 LYS A N 1
ATOM 948 C CA . LYS A 1 123 ? 9.278 6.769 -11.185 1.00 86.69 123 LYS A CA 1
ATOM 949 C C . LYS A 1 123 ? 7.832 6.415 -10.930 1.00 86.69 123 LYS A C 1
ATOM 951 O O . LYS A 1 123 ? 7.391 5.316 -11.270 1.00 86.69 123 LYS A O 1
ATOM 956 N N . GLU A 1 124 ? 7.113 7.371 -10.369 1.00 86.50 124 GLU A N 1
ATOM 957 C CA . GLU A 1 124 ? 5.673 7.285 -10.212 1.00 86.50 124 GLU A CA 1
ATOM 958 C C . GLU A 1 124 ? 4.996 7.229 -11.583 1.00 86.50 124 GLU A C 1
ATOM 960 O O . GLU A 1 124 ? 5.405 7.913 -12.527 1.00 86.50 124 GLU A O 1
ATOM 965 N N . LEU A 1 125 ? 3.958 6.405 -11.705 1.00 83.38 125 LEU A N 1
ATOM 966 C CA . LEU A 1 125 ? 3.161 6.267 -12.922 1.00 83.38 125 LEU A CA 1
ATOM 967 C C . LEU A 1 125 ? 2.164 7.421 -13.076 1.00 83.38 125 LEU A C 1
ATOM 969 O O . LEU A 1 125 ? 0.961 7.221 -13.237 1.00 83.38 125 LEU A O 1
ATOM 973 N N . ILE A 1 126 ? 2.680 8.646 -13.045 1.00 78.12 126 ILE A N 1
ATOM 974 C CA . ILE A 1 126 ? 1.913 9.848 -13.341 1.00 78.12 126 ILE A CA 1
ATOM 975 C C . ILE A 1 126 ? 2.043 10.133 -14.833 1.00 78.12 126 ILE A C 1
ATOM 977 O O . ILE A 1 126 ? 3.123 10.411 -15.355 1.00 78.12 126 ILE A O 1
ATOM 981 N N . PHE A 1 127 ? 0.914 10.096 -15.531 1.00 69.44 127 PHE A N 1
ATOM 982 C CA . PHE A 1 127 ? 0.854 10.482 -16.933 1.00 69.44 127 PHE A CA 1
ATOM 983 C C . PHE A 1 127 ? 0.671 11.994 -17.035 1.00 69.44 127 PHE A C 1
ATOM 985 O O . PHE A 1 127 ? -0.450 12.503 -17.118 1.00 69.44 127 PHE A O 1
ATOM 992 N N . GLU A 1 128 ? 1.783 12.727 -17.043 1.00 76.62 128 GLU A N 1
ATOM 993 C CA . GLU A 1 128 ? 1.751 14.107 -17.513 1.00 76.62 128 GLU A CA 1
ATOM 994 C C . GLU A 1 128 ? 1.420 14.123 -19.007 1.00 76.62 128 GLU A C 1
ATOM 996 O O . GLU A 1 128 ? 1.916 13.316 -19.799 1.00 76.62 128 GLU A O 1
ATOM 1001 N N . LYS A 1 129 ? 0.543 15.045 -19.412 1.00 82.94 129 LYS A N 1
ATOM 1002 C CA . LYS A 1 129 ? 0.223 15.216 -20.828 1.00 82.94 129 LYS A CA 1
ATOM 1003 C C . LYS A 1 129 ? 1.485 15.666 -21.552 1.00 82.94 129 LYS A C 1
ATOM 1005 O O . LYS A 1 129 ? 1.971 16.768 -21.309 1.00 82.94 129 LYS A O 1
ATOM 1010 N N . ILE A 1 130 ? 1.971 14.842 -22.477 1.00 85.88 130 ILE A N 1
ATOM 1011 C CA . ILE A 1 130 ? 3.036 15.248 -23.394 1.00 85.88 130 ILE A CA 1
ATOM 1012 C C . ILE A 1 130 ? 2.491 16.403 -24.233 1.00 85.88 130 ILE A C 1
ATOM 1014 O O . ILE A 1 130 ? 1.464 16.264 -24.902 1.00 85.88 130 ILE A O 1
ATOM 1018 N N . ASN A 1 131 ? 3.157 17.553 -24.170 1.00 87.19 131 ASN A N 1
ATOM 1019 C CA . ASN A 1 131 ? 2.825 18.677 -25.027 1.00 87.19 131 ASN A CA 1
ATOM 1020 C C . ASN A 1 131 ? 3.298 18.353 -26.453 1.00 87.19 131 ASN A C 1
ATOM 1022 O O . ASN A 1 131 ? 4.503 18.228 -26.649 1.00 87.19 131 ASN A O 1
ATOM 1026 N N . PRO A 1 132 ? 2.401 18.244 -27.451 1.00 88.06 132 PRO A N 1
ATOM 1027 C CA . PRO A 1 132 ? 2.777 17.861 -28.812 1.00 88.06 132 PRO A CA 1
ATOM 1028 C C . PRO A 1 132 ? 3.636 18.904 -29.552 1.00 88.06 132 PRO A C 1
ATOM 1030 O O . PRO A 1 132 ? 4.023 18.655 -30.690 1.00 88.06 132 PRO A O 1
ATOM 1033 N N . ILE A 1 133 ? 3.881 20.079 -28.958 1.00 88.56 133 ILE A N 1
ATOM 1034 C CA . ILE A 1 133 ? 4.627 21.195 -29.567 1.00 88.56 133 ILE A CA 1
ATOM 1035 C C . ILE A 1 133 ? 6.008 21.400 -28.901 1.00 88.56 133 ILE A C 1
ATOM 1037 O O . ILE A 1 133 ? 6.762 22.268 -29.333 1.00 88.56 133 ILE A O 1
ATOM 1041 N N . ASN A 1 134 ? 6.362 20.605 -27.883 1.00 58.12 134 ASN A N 1
ATOM 1042 C CA . ASN A 1 134 ? 7.731 20.539 -27.347 1.00 58.12 134 ASN A CA 1
ATOM 1043 C C . ASN A 1 134 ? 8.482 19.327 -27.897 1.00 58.12 134 ASN A C 1
ATOM 1045 O O . ASN A 1 134 ? 7.861 18.244 -27.970 1.00 58.12 134 ASN A O 1
#

InterPro domains:
  IPR004100 ATPase, F1/V1/A1 complex, alpha/beta subunit, N-terminal domain [PF02874] (24-87)

Foldseek 3Di:
DPPPCPVVVVCVVPDDPDWQKWWFADDDPQKTKIQDDDEDAQWWKWWAFPPRDIFIWGFHDDDVRITIIGTPDDPPGGDGGIIMTTPRAHQKAQPDPVCVPFDADPSNHTPPPPDDDPDPRIDGPDDDPDDPVD

Sequence (134 aa):
MSNFFENYLRQVDDIETVSFVGRVQKIKGLLVESLGPQCAIGDLCLIDQRNDKKVCAEVLGFNGPYVSLMAYEGFSGIEVGNKVYSLNKGLEINLSDELLGRVIDSLGRPIDNKGSFLNNSYKELIFEKINPIN